Protein AF-A0A6G3WQL4-F1 (afdb_monomer)

Nearest PDB structures (foldseek):
  7qs5-assembly2_B  TM=5.431E-01  e=5.358E-02  Homo sapiens
  7yl6-assembly1_A  TM=5.886E-01  e=7.237E-01  Lactococcus lactis subsp. lactis
  7yl4-assembly2_B  TM=5.879E-01  e=9.032E-01  Lactococcus lactis subsp. lactis
  7yl5-assembly2_B  TM=5.715E-01  e=1.407E+00  Lactococcus lactis subsp. lactis
  3wud-assembly1_A-2  TM=4.828E-01  e=1.756E+00  Xenopus laevis

Foldseek 3Di:
DFDDPVPPTDDDDPAFPDDPLAKDKDKDFDADQALQPPAKAWPDFGDDPAGTQWTFIQGSVLSWTFIKGFPDSDHPTDIDRQDIGNDHPRNDDRGWMWMWIQHNVVRDIWIDTNRDTDDPDDD

Secondary structure (DSSP, 8-state):
-----SSS-----SS-SS-TTS-EEEEEEE--S-SS-SS-EEEEEEE-SSSEEEEEEEETTTTEEEEEEES-SSTT--EEEEEEE----TT-TT-EEEEEEEETTTTEEEEEETTEE-PPPP-

InterPro domains:
  IPR013320 Concanavalin A-like lectin/glucanase domain superfamily [SSF49899] (4-119)

pLDDT: mean 89.1, std 11.16, range [30.5, 97.0]

Organism: NCBI:txid2706086

Sequence (123 aa):
HLGLDGVTGHAATEAPVVDTAGSYTVSARVRLTDDAPAGPMTAISQGGEHGDAFKVRFDPETSSWDLVLAHADEPGAPETVLSRIEQPDGGFGVGHRVTVVHDASANEVSFYLDGVKFTEGGT

Solvent-accessible surface area (backbone atoms only — not comparable to full-atom values): 7566 Å² total; per-residue (Å²): 134,88,68,70,76,87,82,80,42,79,85,85,72,99,60,78,90,66,64,82,85,44,62,48,76,52,73,50,74,48,60,50,85,55,67,71,50,100,53,72,44,76,79,48,68,46,69,54,94,54,39,46,54,30,35,38,26,41,34,42,93,68,38,21,44,33,38,32,35,38,78,50,74,41,86,86,46,58,70,43,77,77,37,77,41,76,66,68,56,69,41,47,91,80,36,42,36,44,33,43,36,38,38,52,91,77,73,42,78,46,48,24,56,71,78,46,74,60,73,80,80,87,127

Mean predicted aligned error: 4.78 Å

Radius of gyration: 14.3 Å; Cα contacts (8 Å, |Δi|>4): 246; chains: 1; bounding box: 32×31×36 Å

Structure (mmCIF, N/CA/C/O backbone):
data_AF-A0A6G3WQL4-F1
#
_entry.id   AF-A0A6G3WQL4-F1
#
loop_
_atom_site.group_PDB
_atom_site.id
_atom_site.type_symbol
_atom_site.label_atom_id
_atom_site.label_alt_id
_atom_site.label_comp_id
_atom_site.label_asym_id
_atom_site.label_entity_id
_atom_site.label_seq_id
_atom_site.pdbx_PDB_ins_code
_atom_site.Cartn_x
_atom_site.Cartn_y
_atom_site.Cartn_z
_atom_site.occupancy
_atom_site.B_iso_or_equiv
_atom_site.auth_seq_id
_atom_site.auth_comp_id
_atom_site.auth_asym_id
_atom_site.auth_atom_id
_atom_site.pdbx_PDB_model_num
ATOM 1 N N . HIS A 1 1 ? -1.512 -10.003 -17.162 1.00 75.44 1 HIS A N 1
ATOM 2 C CA . HIS A 1 1 ? -0.868 -9.191 -16.111 1.00 75.44 1 HIS A CA 1
ATOM 3 C C . HIS A 1 1 ? -1.305 -7.753 -16.324 1.00 75.44 1 HIS A C 1
ATOM 5 O O . HIS A 1 1 ? -1.391 -7.354 -17.480 1.00 75.44 1 HIS A O 1
ATOM 11 N N . LEU A 1 2 ? -1.632 -7.018 -15.263 1.00 84.06 2 LEU A N 1
ATOM 12 C CA . LEU A 1 2 ? -1.955 -5.592 -15.350 1.00 84.06 2 LEU A CA 1
ATOM 13 C C . LEU A 1 2 ? -0.648 -4.796 -15.461 1.00 84.06 2 LEU A C 1
ATOM 15 O O . LEU A 1 2 ? 0.263 -5.024 -14.673 1.00 84.06 2 LEU A O 1
ATOM 19 N N . GLY A 1 3 ? -0.515 -3.931 -16.464 1.00 86.62 3 GLY A N 1
ATOM 20 C CA . GLY A 1 3 ? 0.619 -3.010 -16.569 1.00 86.62 3 GLY A CA 1
ATOM 21 C C . GLY A 1 3 ? 0.277 -1.697 -15.877 1.00 86.62 3 GLY A C 1
ATOM 22 O O . GLY A 1 3 ? -0.731 -1.090 -16.229 1.00 86.62 3 GLY A O 1
ATOM 23 N N . LEU A 1 4 ? 1.089 -1.288 -14.904 1.00 85.94 4 LEU A N 1
ATOM 24 C CA . LEU A 1 4 ? 0.962 -0.009 -14.205 1.00 85.94 4 LEU A CA 1
ATOM 25 C C . LEU A 1 4 ? 2.135 0.870 -14.647 1.00 85.94 4 LEU A C 1
ATOM 27 O O . LEU A 1 4 ? 3.285 0.555 -14.356 1.00 85.94 4 LEU A O 1
ATOM 31 N N . ASP A 1 5 ? 1.843 1.922 -15.404 1.00 83.12 5 ASP A N 1
ATOM 32 C CA . ASP A 1 5 ? 2.831 2.847 -15.981 1.00 83.12 5 ASP A CA 1
ATOM 33 C C . ASP A 1 5 ? 2.978 4.145 -15.167 1.00 83.12 5 ASP A C 1
ATOM 35 O O . ASP A 1 5 ? 3.833 4.970 -15.474 1.00 83.12 5 ASP A O 1
ATOM 39 N N . GLY A 1 6 ? 2.136 4.335 -14.146 1.00 81.19 6 GLY A N 1
ATOM 40 C CA . GLY A 1 6 ? 2.082 5.562 -13.346 1.00 81.19 6 GLY A CA 1
ATOM 41 C C . GLY A 1 6 ? 1.358 6.720 -14.033 1.00 81.19 6 GLY A C 1
ATOM 42 O O . GLY A 1 6 ? 1.389 7.836 -13.524 1.00 81.19 6 GLY A O 1
ATOM 43 N N . VAL A 1 7 ? 0.709 6.474 -15.177 1.00 84.38 7 VAL A N 1
ATOM 44 C CA . VAL A 1 7 ? 0.023 7.498 -15.979 1.00 84.38 7 VAL A CA 1
ATOM 45 C C . VAL A 1 7 ? -1.415 7.092 -16.291 1.00 84.38 7 VAL A C 1
ATOM 47 O O . VAL A 1 7 ? -2.342 7.855 -16.034 1.00 84.38 7 VAL A O 1
ATOM 50 N N . THR A 1 8 ? -1.619 5.902 -16.856 1.00 87.00 8 THR A N 1
ATOM 51 C CA . THR A 1 8 ? -2.928 5.434 -17.339 1.00 87.00 8 THR A CA 1
ATOM 52 C C . THR A 1 8 ? -3.297 4.045 -16.835 1.00 87.00 8 THR A C 1
ATOM 54 O O . THR A 1 8 ? -4.479 3.755 -16.635 1.00 87.00 8 THR A O 1
ATOM 57 N N . GLY A 1 9 ? -2.307 3.185 -16.600 1.00 86.62 9 GLY A N 1
ATOM 58 C CA . GLY A 1 9 ? -2.509 1.820 -16.147 1.00 86.62 9 GLY A CA 1
ATOM 59 C C . GLY A 1 9 ? -2.949 1.784 -14.691 1.00 86.62 9 GLY A C 1
ATOM 60 O O . GLY A 1 9 ? -2.159 2.084 -13.801 1.00 86.62 9 GLY A O 1
ATOM 61 N N . HIS A 1 10 ? -4.198 1.393 -14.449 1.00 90.12 10 HIS A N 1
ATOM 62 C CA . HIS A 1 10 ? -4.743 1.153 -13.116 1.00 90.12 10 HIS A CA 1
ATOM 63 C C . HIS A 1 10 ? -5.919 0.172 -13.183 1.00 90.12 10 HIS A C 1
ATOM 65 O O . HIS A 1 10 ? -6.485 -0.088 -14.246 1.00 90.12 10 HIS A O 1
ATOM 71 N N . ALA A 1 11 ? -6.282 -0.376 -12.029 1.00 91.06 11 ALA A N 1
ATOM 72 C CA . ALA A 1 11 ? -7.548 -1.055 -11.809 1.00 91.06 11 ALA A CA 1
ATOM 73 C C . ALA A 1 11 ? -8.147 -0.498 -10.519 1.00 91.06 11 ALA A C 1
ATOM 75 O O . ALA A 1 11 ? -7.425 -0.297 -9.544 1.00 91.06 11 ALA A O 1
ATOM 76 N N . ALA A 1 12 ? -9.447 -0.235 -10.529 1.00 91.88 12 ALA A N 1
ATOM 77 C CA . ALA A 1 12 ? -10.153 0.368 -9.411 1.00 91.88 12 ALA A CA 1
ATOM 78 C C . ALA A 1 12 ? -11.512 -0.303 -9.220 1.00 91.88 12 ALA A C 1
ATOM 80 O O . ALA A 1 12 ? -12.059 -0.917 -10.140 1.00 91.88 12 ALA A O 1
ATOM 81 N N . THR A 1 13 ? -12.050 -0.166 -8.016 1.00 91.06 13 THR A N 1
ATOM 82 C CA . THR A 1 13 ? -13.423 -0.534 -7.677 1.00 91.06 13 THR A CA 1
ATOM 83 C C . THR A 1 13 ? -14.234 0.730 -7.427 1.00 91.06 13 THR A C 1
ATOM 85 O O . THR A 1 13 ? -13.688 1.751 -7.020 1.00 91.06 13 THR A O 1
ATOM 88 N N . GLU A 1 14 ? -15.544 0.676 -7.675 1.00 88.88 14 GLU A N 1
ATOM 89 C CA . GLU A 1 14 ? -16.432 1.840 -7.502 1.00 88.88 14 GLU A CA 1
ATOM 90 C C . GLU A 1 14 ? -16.716 2.170 -6.028 1.00 88.88 14 GLU A C 1
ATOM 92 O O . GLU A 1 14 ? -17.160 3.269 -5.711 1.00 88.88 14 GLU A O 1
ATOM 97 N N . ALA A 1 15 ? -16.473 1.216 -5.128 1.00 85.62 15 ALA A N 1
ATOM 98 C CA . ALA A 1 15 ? -16.700 1.342 -3.695 1.00 85.62 15 ALA A CA 1
ATOM 99 C C . ALA A 1 15 ? -15.604 0.600 -2.907 1.00 85.62 15 ALA A C 1
ATOM 101 O O . ALA A 1 15 ? -14.909 -0.253 -3.486 1.00 85.62 15 ALA A O 1
ATOM 102 N N . PRO A 1 16 ? -15.455 0.886 -1.597 1.00 84.12 16 PRO A N 1
ATOM 103 C CA . PRO A 1 16 ? -14.575 0.126 -0.720 1.00 84.12 16 PRO A CA 1
ATOM 104 C C . PRO A 1 16 ? -14.888 -1.368 -0.761 1.00 84.12 16 PRO A C 1
ATOM 106 O O . PRO A 1 16 ? -16.047 -1.778 -0.691 1.00 84.12 16 PRO A O 1
ATOM 109 N N . VAL A 1 17 ? -13.842 -2.184 -0.877 1.00 85.75 17 VAL A N 1
ATOM 110 C CA . VAL A 1 17 ? -13.970 -3.650 -0.916 1.00 85.75 17 VAL A CA 1
ATOM 111 C C . VAL A 1 17 ? -13.684 -4.309 0.427 1.00 85.75 17 VAL A C 1
ATOM 113 O O . VAL A 1 17 ? -14.005 -5.482 0.609 1.00 85.75 17 VAL A O 1
ATOM 116 N N . VAL A 1 18 ? -13.101 -3.564 1.367 1.00 87.38 18 VAL A N 1
ATOM 117 C CA . VAL A 1 18 ? -12.879 -3.994 2.747 1.00 87.38 18 VAL A CA 1
ATOM 118 C C . VAL A 1 18 ? -13.478 -2.980 3.714 1.00 87.38 18 VAL A C 1
ATOM 120 O O . VAL A 1 18 ? -13.412 -1.774 3.482 1.00 87.38 18 VAL A O 1
ATOM 123 N N . ASP A 1 19 ? -14.042 -3.482 4.810 1.00 88.75 19 ASP A N 1
ATOM 124 C CA . ASP A 1 19 ? -14.344 -2.668 5.983 1.00 88.75 19 ASP A CA 1
ATOM 125 C C . ASP A 1 19 ? -13.048 -2.491 6.782 1.00 88.75 19 ASP A C 1
ATOM 127 O O . ASP A 1 19 ? -12.551 -3.434 7.404 1.00 88.75 19 ASP A O 1
ATOM 131 N N . THR A 1 20 ? -12.472 -1.291 6.729 1.00 86.81 20 THR A N 1
ATOM 132 C CA . THR A 1 20 ? -11.199 -0.985 7.390 1.00 86.81 20 THR A CA 1
ATOM 133 C C . THR A 1 20 ? -11.317 -0.902 8.914 1.00 86.81 20 THR A C 1
ATOM 135 O O . THR A 1 20 ? -10.284 -0.930 9.582 1.00 86.81 20 THR A O 1
ATOM 138 N N . ALA A 1 21 ? -12.536 -0.875 9.474 1.00 88.38 21 ALA A N 1
ATOM 139 C CA . ALA A 1 21 ? -12.766 -0.979 10.917 1.00 88.38 21 ALA A CA 1
ATOM 140 C C . ALA A 1 21 ? -12.651 -2.425 11.436 1.00 88.38 21 ALA A C 1
ATOM 142 O O . ALA A 1 21 ? -12.463 -2.641 12.635 1.00 88.38 21 ALA A O 1
ATOM 143 N N . GLY A 1 22 ? -12.770 -3.417 10.549 1.00 93.31 22 GLY A N 1
ATOM 144 C CA . GLY A 1 22 ? -12.645 -4.835 10.870 1.00 93.31 22 GLY A CA 1
ATOM 145 C C . GLY A 1 22 ? -11.274 -5.424 10.537 1.00 93.31 22 GLY A C 1
ATOM 146 O O . GLY A 1 22 ? -10.373 -4.755 10.025 1.00 93.31 22 GLY A O 1
ATOM 147 N N . SER A 1 23 ? -11.123 -6.721 10.816 1.00 95.56 23 SER A N 1
ATOM 148 C CA . SER A 1 23 ? -9.952 -7.481 10.375 1.00 95.56 23 SER A CA 1
ATOM 149 C C . SER A 1 23 ? -10.022 -7.745 8.872 1.00 95.56 23 SER A C 1
ATOM 151 O O . SER A 1 23 ? -11.049 -8.198 8.362 1.00 95.56 23 SER A O 1
ATOM 153 N N . TYR A 1 24 ? -8.916 -7.527 8.165 1.00 95.12 24 TYR A N 1
ATOM 154 C CA . TYR A 1 24 ? -8.830 -7.760 6.724 1.00 95.12 24 TYR A CA 1
ATOM 155 C C . TYR A 1 24 ? -7.442 -8.241 6.300 1.00 95.12 24 TYR A C 1
ATOM 157 O O . TYR A 1 24 ? -6.449 -8.123 7.019 1.00 95.12 24 TYR A O 1
ATOM 165 N N . THR A 1 25 ? -7.365 -8.807 5.097 1.00 95.94 25 THR A N 1
ATOM 166 C CA . THR A 1 25 ? -6.099 -9.153 4.447 1.00 95.94 25 THR A CA 1
ATOM 167 C C . THR A 1 25 ? -6.165 -8.785 2.977 1.00 95.94 25 THR A C 1
ATOM 169 O O . THR A 1 25 ? -7.107 -9.159 2.281 1.00 95.94 25 THR A O 1
ATOM 172 N N . VAL A 1 26 ? -5.138 -8.088 2.501 1.00 95.38 26 VAL A N 1
ATOM 173 C CA . VAL A 1 26 ? -4.972 -7.731 1.092 1.00 95.38 26 VAL A CA 1
ATOM 174 C C . VAL A 1 26 ? -3.622 -8.244 0.621 1.00 95.38 26 VAL A C 1
ATOM 176 O O . VAL A 1 26 ? -2.610 -8.050 1.289 1.00 95.38 26 VAL A O 1
ATOM 179 N N . SER A 1 27 ? -3.603 -8.924 -0.524 1.00 95.75 27 SER A N 1
ATOM 180 C CA . SER A 1 27 ? -2.387 -9.494 -1.097 1.00 95.75 27 SER A CA 1
ATOM 181 C C . SER A 1 27 ? -2.367 -9.296 -2.603 1.00 95.75 27 SER A C 1
ATOM 183 O O . SER A 1 27 ? -3.374 -9.519 -3.276 1.00 95.75 27 SER A O 1
ATOM 185 N N . ALA A 1 28 ? -1.207 -8.934 -3.138 1.00 94.50 28 ALA A N 1
ATOM 186 C CA . ALA A 1 28 ? -0.946 -9.015 -4.566 1.00 94.50 28 ALA A CA 1
ATOM 187 C C . ALA A 1 28 ? 0.489 -9.455 -4.815 1.00 94.50 28 ALA A C 1
ATOM 189 O O . ALA A 1 28 ? 1.374 -9.317 -3.970 1.00 94.50 28 ALA A O 1
ATOM 190 N N . ARG A 1 29 ? 0.719 -9.974 -6.018 1.00 95.06 29 ARG A N 1
ATOM 191 C CA . ARG A 1 29 ? 2.063 -10.130 -6.555 1.00 95.06 29 ARG A CA 1
ATOM 192 C C . ARG A 1 29 ? 2.351 -8.942 -7.455 1.00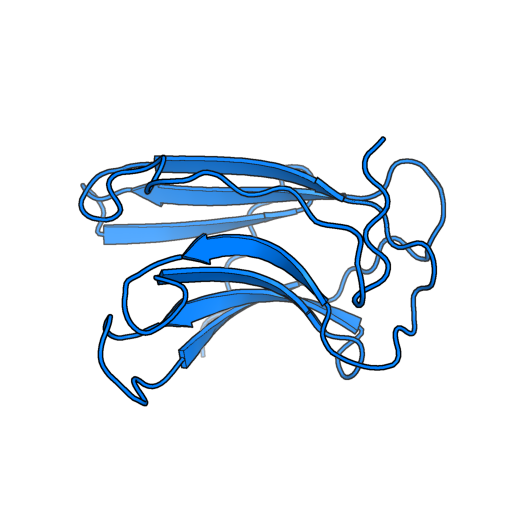 95.06 29 ARG A C 1
ATOM 194 O O . ARG A 1 29 ? 1.585 -8.687 -8.381 1.00 95.06 29 ARG A O 1
ATOM 201 N N . VAL A 1 30 ? 3.438 -8.244 -7.170 1.00 93.62 30 VAL A N 1
ATOM 202 C CA . VAL A 1 30 ? 3.833 -7.021 -7.856 1.00 93.62 30 VAL A CA 1
ATOM 203 C C . VAL A 1 30 ? 5.246 -7.212 -8.353 1.00 93.62 30 VAL A C 1
ATOM 205 O O . VAL A 1 30 ? 6.097 -7.717 -7.624 1.00 93.62 30 VAL A O 1
ATOM 208 N N . ARG A 1 31 ? 5.470 -6.837 -9.609 1.00 91.88 31 ARG A N 1
ATOM 209 C CA . ARG A 1 31 ? 6.788 -6.876 -10.216 1.00 91.88 31 ARG A CA 1
ATOM 210 C C . ARG A 1 31 ? 7.145 -5.501 -10.745 1.00 91.88 31 ARG A C 1
ATOM 212 O O . ARG A 1 31 ? 6.379 -4.964 -11.551 1.00 91.88 31 ARG A O 1
ATOM 219 N N . LEU A 1 32 ? 8.279 -4.958 -10.325 1.00 89.19 32 LEU A N 1
ATOM 220 C CA . LEU A 1 32 ? 8.790 -3.724 -10.904 1.00 89.19 32 LEU A CA 1
ATOM 221 C C . LEU A 1 32 ? 9.246 -4.001 -12.340 1.00 89.19 32 LEU A C 1
ATOM 223 O O . LEU A 1 32 ? 9.720 -5.086 -12.672 1.00 89.19 32 LEU A O 1
ATOM 227 N N . THR A 1 33 ? 9.025 -3.042 -13.233 1.00 84.50 33 THR A N 1
ATOM 228 C CA . THR A 1 33 ? 9.567 -3.129 -14.604 1.00 84.50 33 THR A CA 1
ATOM 229 C C . THR A 1 33 ? 10.948 -2.476 -14.686 1.00 84.50 33 THR A C 1
ATOM 231 O O . THR A 1 33 ? 11.752 -2.855 -15.530 1.00 84.50 33 THR A O 1
ATOM 234 N N . ASP A 1 34 ? 11.204 -1.537 -13.778 1.00 76.00 34 ASP A N 1
ATOM 235 C CA . ASP A 1 34 ? 12.444 -0.800 -13.561 1.00 76.00 34 ASP A CA 1
ATOM 236 C C . ASP A 1 34 ? 12.577 -0.608 -12.039 1.00 76.00 34 ASP A C 1
ATOM 238 O O . ASP A 1 34 ? 11.568 -0.353 -11.373 1.00 76.00 34 ASP A O 1
ATOM 242 N N . ASP A 1 35 ? 13.773 -0.790 -11.482 1.00 69.62 35 ASP A N 1
ATOM 243 C CA . ASP A 1 35 ? 14.060 -0.627 -10.053 1.00 69.62 35 ASP A CA 1
ATOM 244 C C . ASP A 1 35 ? 14.330 0.836 -9.655 1.00 69.62 35 ASP A C 1
ATOM 246 O O . ASP A 1 35 ? 14.427 1.139 -8.464 1.00 69.62 35 ASP A O 1
ATOM 250 N N . ALA A 1 36 ? 14.355 1.754 -10.627 1.00 71.62 36 ALA A N 1
ATOM 251 C CA . ALA A 1 36 ? 14.484 3.193 -10.425 1.00 71.62 36 ALA A CA 1
ATOM 252 C C . ALA A 1 36 ? 13.327 3.992 -11.071 1.00 71.62 36 ALA A C 1
ATOM 254 O O . ALA A 1 36 ? 13.562 4.822 -11.959 1.00 71.62 36 ALA A O 1
ATOM 255 N N . PRO A 1 37 ? 12.058 3.791 -10.652 1.00 79.94 37 PRO A N 1
ATOM 256 C CA . PRO A 1 37 ? 10.968 4.638 -11.122 1.00 79.94 37 PRO A CA 1
ATOM 257 C C . PRO A 1 37 ? 11.222 6.110 -10.763 1.00 79.94 37 PRO A C 1
ATOM 259 O O . PRO A 1 37 ? 11.845 6.427 -9.753 1.00 79.94 37 PRO A O 1
ATOM 262 N N . ALA A 1 38 ? 10.698 7.027 -11.581 1.00 83.94 38 ALA A N 1
ATOM 263 C CA . ALA A 1 38 ? 10.925 8.470 -11.426 1.00 83.94 38 ALA A CA 1
ATOM 264 C C . ALA A 1 38 ? 10.335 9.074 -10.132 1.00 83.94 38 ALA A C 1
ATOM 266 O O . ALA A 1 38 ? 10.624 10.224 -9.805 1.00 83.94 38 ALA A O 1
ATOM 267 N N . GLY A 1 39 ? 9.496 8.323 -9.418 1.00 88.19 39 GLY A N 1
ATOM 268 C CA . GLY A 1 39 ? 8.911 8.696 -8.136 1.00 88.19 39 GLY A CA 1
ATOM 269 C C . GLY A 1 39 ? 8.184 7.513 -7.488 1.00 88.19 39 GLY A C 1
ATOM 270 O O . GLY A 1 39 ? 8.152 6.426 -8.076 1.00 88.19 39 GLY A O 1
ATOM 271 N N . PRO A 1 40 ? 7.608 7.697 -6.286 1.00 91.06 40 PRO A N 1
ATOM 272 C CA . PRO A 1 40 ? 6.897 6.635 -5.585 1.00 91.06 40 PRO A CA 1
ATOM 273 C C . PRO A 1 40 ? 5.716 6.086 -6.390 1.00 91.06 40 PRO A C 1
ATOM 275 O O . PRO A 1 40 ? 4.918 6.844 -6.940 1.00 91.06 40 PRO A O 1
ATOM 278 N N . MET A 1 41 ? 5.586 4.761 -6.419 1.00 91.94 41 MET A N 1
ATOM 279 C CA . MET A 1 41 ? 4.577 4.050 -7.207 1.00 91.94 41 MET A CA 1
ATOM 280 C C . MET A 1 41 ? 3.708 3.183 -6.303 1.00 91.94 41 MET A C 1
ATOM 282 O O . MET A 1 41 ? 4.196 2.256 -5.657 1.00 91.94 41 MET A O 1
ATOM 286 N N . THR A 1 42 ? 2.407 3.459 -6.266 1.00 94.25 42 THR A N 1
ATOM 287 C CA . THR A 1 42 ? 1.453 2.692 -5.456 1.00 94.25 42 THR A CA 1
ATOM 288 C C . THR A 1 42 ? 1.033 1.423 -6.188 1.00 94.25 42 THR A C 1
ATOM 290 O O . THR A 1 42 ? 0.509 1.482 -7.299 1.00 94.25 42 THR A O 1
ATOM 293 N N . ALA A 1 43 ? 1.238 0.269 -5.557 1.00 94.25 43 ALA A N 1
ATOM 294 C CA . ALA A 1 43 ? 0.830 -1.019 -6.106 1.00 94.25 43 ALA A CA 1
ATOM 295 C C . ALA A 1 43 ? -0.609 -1.388 -5.729 1.00 94.25 43 ALA A C 1
ATOM 297 O O . ALA A 1 43 ? -1.328 -1.980 -6.532 1.00 94.25 43 ALA A O 1
ATOM 298 N N . ILE A 1 44 ? -1.017 -1.064 -4.499 1.00 95.25 44 ILE A N 1
ATOM 299 C CA . ILE A 1 44 ? -2.371 -1.290 -3.987 1.00 95.25 44 ILE A CA 1
ATOM 300 C C . ILE A 1 44 ? -2.693 -0.180 -2.990 1.00 95.25 44 ILE A C 1
ATOM 302 O O . ILE A 1 44 ? -1.854 0.142 -2.149 1.00 95.25 44 ILE A O 1
ATOM 306 N N . SER A 1 45 ? -3.913 0.343 -3.027 1.00 95.50 45 SER A N 1
ATOM 307 C CA . SER A 1 45 ? -4.460 1.164 -1.951 1.00 95.50 45 SER A CA 1
ATOM 308 C C . SER A 1 45 ? -5.914 0.809 -1.670 1.00 95.50 45 SER A C 1
ATOM 310 O O . SER A 1 45 ? -6.601 0.219 -2.507 1.00 95.50 45 SER A O 1
ATOM 312 N N . GLN A 1 46 ? -6.368 1.160 -0.471 1.00 94.75 46 GLN A N 1
ATOM 313 C CA . GLN A 1 46 ? -7.787 1.257 -0.160 1.00 94.75 46 GLN A CA 1
ATOM 314 C C . GLN A 1 46 ? -8.132 2.738 -0.041 1.00 94.75 46 GLN A C 1
ATOM 316 O O . GLN A 1 46 ? -7.778 3.376 0.949 1.00 94.75 46 GLN A O 1
ATOM 321 N N . GLY A 1 47 ? -8.819 3.267 -1.053 1.00 92.12 47 GLY A N 1
ATOM 322 C CA . GLY A 1 47 ? -9.289 4.649 -1.064 1.00 92.12 47 GLY A CA 1
ATOM 323 C C . GLY A 1 47 ? -10.357 4.915 0.001 1.00 92.12 47 GLY A C 1
ATOM 324 O O . GLY A 1 47 ? -11.151 4.024 0.325 1.00 92.12 47 GLY A O 1
ATOM 325 N N . GLY A 1 48 ? -10.353 6.140 0.516 1.00 89.88 48 GLY A N 1
ATOM 326 C CA . GLY A 1 48 ? -11.413 6.792 1.284 1.00 89.88 48 GLY A CA 1
ATOM 327 C C . GLY A 1 48 ? -11.964 8.011 0.533 1.00 89.88 48 GLY A C 1
ATOM 328 O O . GLY A 1 48 ? -11.737 8.166 -0.669 1.00 89.88 48 GLY A O 1
ATOM 329 N N . GLU A 1 49 ? -12.707 8.864 1.230 1.00 91.50 49 GLU A N 1
ATOM 330 C CA . GLU A 1 49 ? -13.309 10.084 0.680 1.00 91.50 49 GLU A CA 1
ATOM 331 C C . GLU A 1 49 ? -12.268 11.186 0.417 1.00 91.50 49 GLU A C 1
ATOM 333 O O . GLU A 1 49 ? -12.315 11.853 -0.619 1.00 91.50 49 GLU A O 1
ATOM 338 N N . HIS A 1 50 ? -11.304 11.356 1.322 1.00 92.56 50 HIS A N 1
ATOM 339 C CA . HIS A 1 50 ? -10.292 12.415 1.295 1.00 92.56 50 HIS A CA 1
ATOM 340 C C . HIS A 1 50 ? -8.869 11.900 1.054 1.00 92.56 50 HIS A C 1
ATOM 342 O O . HIS A 1 50 ? -8.008 12.666 0.614 1.00 92.56 50 HIS A O 1
ATOM 348 N N . GLY A 1 51 ? -8.606 10.619 1.316 1.00 91.94 51 GLY A N 1
ATOM 349 C CA . GLY A 1 51 ? -7.301 9.999 1.093 1.00 91.94 51 GLY A CA 1
ATOM 350 C C . GLY A 1 51 ? -7.357 8.476 1.117 1.00 91.94 51 GLY A C 1
ATOM 351 O O . GLY A 1 51 ? -8.399 7.884 1.373 1.00 91.94 51 GLY A O 1
ATOM 352 N N . ASP A 1 52 ? -6.234 7.815 0.840 1.00 94.06 52 ASP A N 1
ATOM 353 C CA . ASP A 1 52 ? -6.156 6.361 1.002 1.00 94.06 52 ASP A CA 1
ATOM 354 C C . ASP A 1 52 ? -6.053 6.008 2.489 1.00 94.06 52 ASP A C 1
ATOM 356 O O . ASP A 1 52 ? -5.133 6.463 3.168 1.00 94.06 52 ASP A O 1
ATOM 360 N N . ALA A 1 53 ? -6.925 5.127 2.981 1.00 92.62 53 ALA A N 1
ATOM 361 C CA . ALA A 1 53 ? -6.826 4.592 4.338 1.00 92.62 53 ALA A CA 1
ATOM 362 C C . ALA A 1 53 ? -5.484 3.869 4.552 1.00 92.62 53 ALA A C 1
ATOM 364 O O . ALA A 1 53 ? -4.819 4.037 5.575 1.00 92.62 53 ALA A O 1
ATOM 365 N N . PHE A 1 54 ? -5.060 3.095 3.550 1.00 94.69 54 PHE A N 1
ATOM 366 C CA . PHE A 1 54 ? -3.704 2.569 3.455 1.00 94.69 54 PHE A CA 1
ATOM 367 C C . PHE A 1 54 ? -3.256 2.486 1.999 1.00 94.69 54 PHE A C 1
ATOM 369 O O . PHE A 1 54 ? -4.072 2.331 1.084 1.00 94.69 54 PHE A O 1
ATOM 376 N N . LYS A 1 55 ? -1.940 2.484 1.792 1.00 96.50 55 LYS A N 1
ATOM 377 C CA . LYS A 1 55 ? -1.326 2.150 0.507 1.00 96.50 55 LYS A CA 1
ATOM 378 C C . LYS A 1 55 ? -0.035 1.362 0.691 1.00 96.50 55 LYS A C 1
ATOM 380 O O . LYS A 1 55 ? 0.748 1.629 1.599 1.00 96.50 55 LYS A O 1
ATOM 385 N N . VAL A 1 56 ? 0.178 0.394 -0.194 1.00 97.00 56 VAL A N 1
ATOM 386 C CA . VAL A 1 56 ? 1.462 -0.284 -0.380 1.00 97.00 56 VAL A CA 1
ATOM 387 C C . VAL A 1 56 ? 2.116 0.330 -1.605 1.00 97.00 56 VAL A C 1
ATOM 389 O O . VAL A 1 56 ? 1.576 0.229 -2.713 1.00 97.00 56 VAL A O 1
ATOM 392 N N . ARG A 1 57 ? 3.269 0.966 -1.415 1.00 95.19 57 ARG A N 1
ATOM 393 C CA . ARG A 1 57 ? 4.003 1.642 -2.488 1.00 95.19 57 ARG A CA 1
ATOM 394 C C . ARG A 1 57 ? 5.450 1.183 -2.548 1.00 95.19 57 ARG A C 1
ATOM 396 O O . ARG A 1 57 ? 6.013 0.782 -1.536 1.00 95.19 57 ARG A O 1
ATOM 403 N N . PHE A 1 58 ? 6.041 1.290 -3.728 1.00 94.31 58 PHE A N 1
ATOM 404 C CA . PHE A 1 58 ? 7.485 1.265 -3.881 1.00 94.31 58 PHE A CA 1
ATOM 405 C C . PHE A 1 58 ? 8.015 2.699 -3.835 1.00 94.31 58 PHE A C 1
ATOM 407 O O . PHE A 1 58 ? 7.523 3.558 -4.572 1.00 94.31 58 PHE A O 1
ATOM 414 N N . ASP A 1 59 ? 8.985 2.956 -2.966 1.00 93.75 59 ASP A N 1
ATOM 415 C CA . ASP A 1 59 ? 9.701 4.223 -2.857 1.00 93.75 59 ASP A CA 1
ATOM 416 C C . ASP A 1 59 ? 11.095 4.080 -3.499 1.00 93.75 59 ASP A C 1
ATOM 418 O O . ASP A 1 59 ? 11.942 3.361 -2.958 1.00 93.75 59 ASP A O 1
ATOM 422 N N . PRO A 1 60 ? 11.361 4.741 -4.643 1.00 91.69 60 PRO A N 1
ATOM 423 C CA . PRO A 1 60 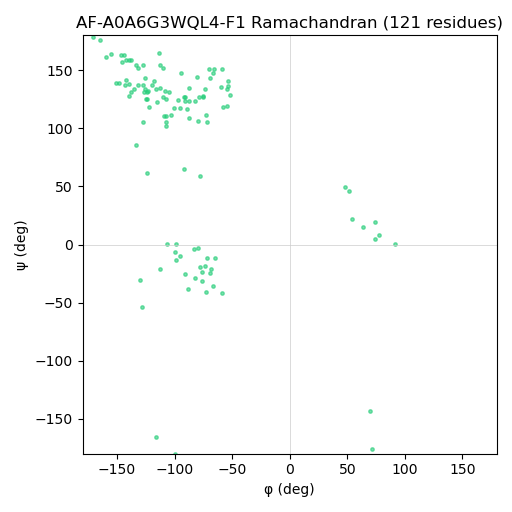? 12.659 4.662 -5.305 1.00 91.69 60 PRO A CA 1
ATOM 424 C C . PRO A 1 60 ? 13.789 5.353 -4.538 1.00 91.69 60 PRO A C 1
ATOM 426 O O . PRO A 1 60 ? 14.941 4.976 -4.732 1.00 91.69 60 PRO A O 1
ATOM 429 N N . GLU A 1 61 ? 13.506 6.335 -3.671 1.00 91.56 61 GLU A N 1
ATOM 430 C CA . GLU A 1 61 ? 14.561 7.046 -2.928 1.00 91.56 61 GLU A CA 1
ATOM 431 C C . GLU A 1 61 ? 15.258 6.124 -1.927 1.00 91.56 61 GLU A C 1
ATOM 433 O O . GLU A 1 61 ? 16.468 6.208 -1.717 1.00 91.56 61 GLU A O 1
ATOM 438 N N . THR A 1 62 ? 14.482 5.221 -1.329 1.00 92.25 62 THR A N 1
ATOM 439 C CA . THR A 1 62 ? 14.954 4.235 -0.351 1.00 92.25 62 THR A CA 1
ATOM 440 C C . THR A 1 62 ? 15.025 2.818 -0.915 1.00 92.25 62 THR A C 1
ATOM 442 O O . THR A 1 62 ? 15.423 1.900 -0.207 1.00 92.25 62 THR A O 1
ATOM 445 N N . SER A 1 63 ? 14.666 2.636 -2.191 1.00 92.50 63 SER A N 1
ATOM 446 C CA . SER A 1 63 ? 14.556 1.337 -2.865 1.00 92.50 63 SER A CA 1
ATOM 447 C C . SER A 1 63 ? 13.766 0.317 -2.033 1.00 92.50 63 SER A C 1
ATOM 449 O O . SER A 1 63 ? 14.214 -0.801 -1.768 1.00 92.50 63 SER A O 1
ATOM 451 N N . SER A 1 64 ? 12.591 0.731 -1.553 1.00 93.25 64 SER A N 1
ATOM 452 C CA . SER A 1 64 ? 11.855 -0.008 -0.529 1.00 93.25 64 SER A CA 1
ATOM 453 C C . SER A 1 64 ? 10.370 -0.175 -0.832 1.00 93.25 64 SER A C 1
ATOM 455 O O . SER A 1 64 ? 9.755 0.618 -1.544 1.00 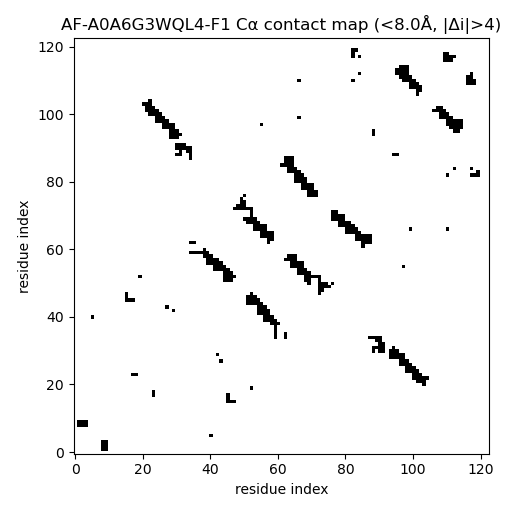93.25 64 SER A O 1
ATOM 457 N N . TRP A 1 65 ? 9.784 -1.232 -0.273 1.00 95.00 65 TRP A N 1
ATOM 458 C CA . TRP A 1 65 ? 8.340 -1.387 -0.151 1.00 95.00 65 TRP A CA 1
ATOM 459 C C . TRP A 1 65 ? 7.874 -0.761 1.161 1.00 95.00 65 TRP A C 1
ATOM 461 O O . TRP A 1 65 ? 8.225 -1.245 2.238 1.00 95.00 65 TRP A O 1
ATOM 471 N N . ASP A 1 66 ? 7.047 0.272 1.052 1.00 95.94 66 ASP A N 1
ATOM 472 C CA . ASP A 1 66 ? 6.453 0.990 2.173 1.00 95.94 66 ASP A CA 1
ATOM 473 C C . ASP A 1 66 ? 4.977 0.601 2.324 1.00 95.94 66 ASP A C 1
ATOM 475 O O . ASP A 1 66 ? 4.199 0.665 1.364 1.00 95.94 66 ASP A O 1
ATOM 479 N N . LEU A 1 67 ? 4.569 0.274 3.552 1.00 96.94 67 LEU A N 1
ATOM 480 C CA . LEU A 1 67 ? 3.170 0.320 3.970 1.00 96.94 67 LEU A CA 1
ATOM 481 C C . LEU A 1 67 ? 2.907 1.667 4.645 1.00 96.94 67 LEU A C 1
ATOM 483 O O . LEU A 1 67 ? 3.478 1.963 5.694 1.00 96.94 67 LEU A O 1
ATOM 487 N N . VAL A 1 68 ? 2.020 2.463 4.057 1.00 96.81 68 VAL A N 1
ATOM 488 C CA . VAL A 1 68 ? 1.665 3.801 4.539 1.00 96.81 68 VAL A CA 1
ATOM 489 C C . VAL A 1 68 ? 0.202 3.829 4.960 1.00 96.81 68 VAL A C 1
ATOM 491 O O . VAL A 1 68 ? -0.653 3.330 4.227 1.00 96.81 68 VAL A O 1
ATOM 494 N N . LEU A 1 69 ? -0.082 4.410 6.125 1.00 94.44 69 LEU A N 1
ATOM 495 C CA . LEU A 1 69 ? -1.440 4.610 6.637 1.00 94.44 69 LEU A CA 1
ATOM 496 C C . LEU A 1 69 ? -1.737 6.101 6.797 1.00 94.44 69 LEU A C 1
ATOM 498 O O . LEU A 1 69 ? -0.883 6.859 7.267 1.00 94.44 69 LEU A O 1
ATOM 502 N N . ALA A 1 70 ? -2.962 6.498 6.456 1.00 94.50 70 ALA A N 1
ATOM 503 C CA . ALA A 1 70 ? -3.505 7.795 6.837 1.00 94.50 70 ALA A CA 1
ATOM 504 C C . ALA A 1 70 ? -4.026 7.744 8.280 1.00 94.50 70 ALA A C 1
ATOM 506 O O . ALA A 1 70 ? -4.574 6.735 8.725 1.00 94.50 70 ALA A O 1
ATOM 507 N N . HIS A 1 71 ? -3.863 8.839 9.023 1.00 92.00 71 HIS A N 1
ATOM 508 C CA . HIS A 1 71 ? -4.335 8.930 10.413 1.00 92.00 71 HIS A CA 1
ATOM 509 C C . HIS A 1 71 ? -5.851 9.142 10.509 1.00 92.00 71 HIS A C 1
ATOM 511 O O . HIS A 1 71 ? -6.451 8.837 11.537 1.00 92.00 71 HIS A O 1
ATOM 517 N N . ALA A 1 72 ? -6.456 9.689 9.456 1.00 92.25 72 ALA A N 1
ATOM 518 C CA . ALA A 1 72 ? -7.885 9.931 9.330 1.00 92.25 72 ALA A CA 1
ATOM 519 C C . ALA A 1 72 ? -8.259 10.081 7.849 1.00 92.25 72 ALA A C 1
ATOM 521 O O . ALA A 1 72 ? -7.403 10.392 7.021 1.00 92.25 72 ALA A O 1
ATOM 522 N N . ASP A 1 73 ? -9.542 9.919 7.537 1.00 92.38 73 ASP A N 1
ATOM 523 C CA . ASP A 1 73 ? -10.094 10.232 6.219 1.00 92.38 73 ASP A CA 1
ATOM 524 C C . ASP A 1 73 ? -10.618 11.676 6.189 1.00 92.38 73 ASP A C 1
ATOM 526 O O . ASP A 1 73 ? -11.815 11.936 6.112 1.00 92.38 73 ASP A O 1
ATOM 530 N N . GLU A 1 74 ? -9.696 12.626 6.330 1.00 95.88 74 GLU A N 1
ATOM 531 C CA . GLU A 1 74 ? -9.976 14.062 6.402 1.00 95.88 74 GLU A CA 1
ATOM 532 C C . GLU A 1 74 ? -9.043 14.832 5.454 1.00 95.88 74 GLU A C 1
ATOM 534 O O . GLU A 1 74 ? -7.906 14.399 5.220 1.00 95.88 74 GLU A O 1
ATOM 539 N N . PRO A 1 75 ? -9.456 16.001 4.929 1.00 95.81 75 PRO A N 1
ATOM 540 C CA . PRO A 1 75 ? -8.598 16.819 4.082 1.00 95.81 75 PRO A CA 1
ATOM 541 C C . PRO A 1 75 ? -7.258 17.144 4.758 1.00 95.81 75 PRO A C 1
ATOM 543 O O . PRO A 1 75 ? -7.207 17.812 5.791 1.00 95.81 75 PRO A O 1
ATOM 546 N N . GLY A 1 76 ? -6.155 16.705 4.148 1.00 93.50 76 GLY A N 1
ATOM 547 C CA . GLY A 1 76 ? -4.805 16.966 4.656 1.00 93.50 76 GLY A CA 1
ATOM 548 C C . GLY A 1 76 ? -4.418 16.155 5.895 1.00 93.50 76 GLY A C 1
ATOM 549 O O . GLY A 1 76 ? -3.481 16.547 6.594 1.00 93.50 76 GLY A O 1
ATOM 550 N N . ALA A 1 77 ? -5.116 15.050 6.179 1.00 96.06 77 ALA A N 1
ATOM 551 C CA . ALA A 1 77 ? -4.725 14.131 7.239 1.00 96.06 77 ALA A CA 1
ATOM 552 C C . ALA A 1 77 ? -3.263 13.668 7.061 1.00 96.06 77 ALA A C 1
ATOM 554 O O . ALA A 1 77 ? -2.844 13.361 5.941 1.00 96.06 77 ALA A O 1
ATOM 555 N N . PRO A 1 78 ? -2.465 13.623 8.144 1.00 96.50 78 PRO A N 1
ATOM 556 C CA . PRO A 1 78 ? -1.095 13.147 8.058 1.00 96.50 78 PRO A CA 1
ATOM 557 C C . PRO A 1 78 ? -1.056 11.657 7.702 1.00 96.50 78 PRO A C 1
ATOM 559 O O . PRO A 1 78 ? -1.950 10.886 8.060 1.00 96.50 78 PRO A O 1
ATOM 562 N N . GLU A 1 79 ? 0.022 11.255 7.035 1.00 96.00 79 GLU A N 1
ATOM 563 C CA . GLU A 1 79 ? 0.333 9.863 6.716 1.00 96.00 79 GLU A CA 1
ATOM 564 C C . GLU A 1 79 ? 1.578 9.404 7.488 1.00 96.00 79 GLU A C 1
ATOM 566 O O . GLU A 1 79 ? 2.442 10.201 7.864 1.00 96.00 79 GLU A O 1
ATOM 571 N N . THR A 1 80 ? 1.699 8.103 7.734 1.00 95.56 80 THR A N 1
ATOM 572 C CA . THR A 1 80 ? 2.897 7.502 8.337 1.00 95.56 80 THR A CA 1
ATOM 573 C C . THR A 1 80 ? 3.286 6.239 7.596 1.00 95.56 80 THR A C 1
ATOM 575 O O . THR A 1 80 ? 2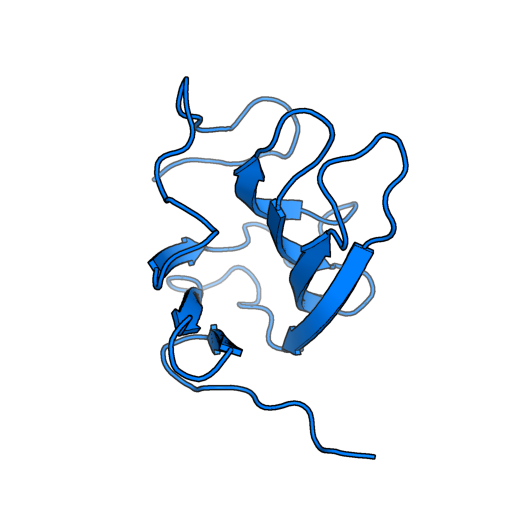.437 5.395 7.316 1.00 95.56 80 THR A O 1
ATOM 578 N N . VAL A 1 81 ? 4.581 6.109 7.296 1.00 96.31 81 VAL A N 1
ATOM 579 C CA . VAL A 1 81 ? 5.178 4.839 6.876 1.00 96.31 81 VAL A CA 1
ATOM 580 C C . VAL A 1 81 ? 5.229 3.953 8.116 1.00 96.31 81 VAL A C 1
ATOM 582 O O . VAL A 1 81 ? 6.005 4.213 9.026 1.00 96.31 81 VAL A O 1
ATOM 585 N N . LEU A 1 82 ? 4.341 2.967 8.183 1.00 93.94 82 LEU A N 1
ATOM 586 C CA . LEU A 1 82 ? 4.234 2.045 9.315 1.00 93.94 82 LEU A CA 1
ATOM 587 C C . LEU A 1 82 ? 5.261 0.910 9.227 1.00 93.94 82 LEU A C 1
ATOM 589 O O . LEU A 1 82 ? 5.645 0.326 10.233 1.00 93.94 82 LEU A O 1
ATOM 593 N N . SER A 1 83 ? 5.647 0.537 8.010 1.00 94.69 83 SER A N 1
ATOM 594 C CA . SER A 1 83 ? 6.648 -0.493 7.767 1.00 94.69 83 SER A CA 1
ATOM 595 C C . SER A 1 83 ? 7.366 -0.199 6.464 1.00 94.69 83 SER A C 1
ATOM 597 O O . SER A 1 83 ? 6.726 0.162 5.473 1.00 94.69 83 SER A O 1
ATOM 599 N N . ARG A 1 84 ? 8.683 -0.394 6.479 1.00 94.81 84 ARG A N 1
ATOM 600 C CA . ARG A 1 84 ? 9.573 -0.249 5.332 1.00 94.81 84 ARG A CA 1
ATOM 601 C C . ARG A 1 84 ? 10.393 -1.516 5.145 1.00 94.81 84 ARG A C 1
ATOM 603 O O . ARG A 1 84 ? 10.995 -2.017 6.093 1.00 94.81 84 ARG A O 1
ATOM 610 N N . ILE A 1 85 ? 10.440 -2.019 3.915 1.00 94.00 85 ILE A N 1
ATOM 611 C CA . ILE A 1 85 ? 11.216 -3.207 3.550 1.00 94.00 85 ILE A CA 1
ATOM 612 C C . ILE A 1 85 ? 12.110 -2.874 2.352 1.00 94.00 85 ILE A C 1
ATOM 614 O O . ILE A 1 85 ? 11.639 -2.794 1.220 1.00 94.00 85 ILE A O 1
ATOM 618 N N . GLU A 1 86 ? 13.411 -2.710 2.596 1.00 93.31 86 GLU A N 1
ATOM 619 C CA . GLU A 1 86 ? 14.447 -2.392 1.594 1.00 93.31 86 GLU A CA 1
ATOM 620 C C . GLU A 1 86 ? 14.857 -3.634 0.782 1.00 93.31 86 GLU A C 1
ATOM 622 O O . GLU A 1 86 ? 15.997 -4.102 0.815 1.00 93.31 86 GLU A O 1
ATOM 627 N N . GLN A 1 87 ? 13.884 -4.235 0.100 1.00 89.69 87 GLN A N 1
ATOM 628 C CA . GLN A 1 87 ? 14.082 -5.389 -0.775 1.00 89.69 87 GLN A CA 1
ATOM 629 C C . GLN A 1 87 ? 13.356 -5.153 -2.106 1.00 89.69 87 GLN A C 1
ATOM 631 O O . GLN A 1 87 ? 12.198 -5.555 -2.249 1.00 89.69 87 GLN A O 1
ATOM 636 N N 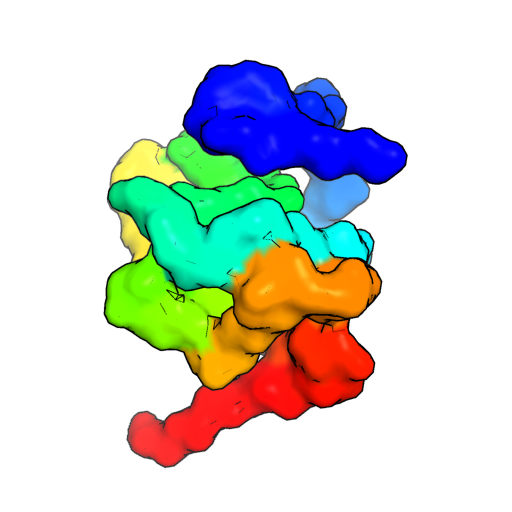. PRO A 1 88 ? 13.995 -4.471 -3.074 1.00 88.69 88 PRO A N 1
ATOM 637 C CA . PRO A 1 88 ? 13.470 -4.387 -4.430 1.00 88.69 88 PRO A CA 1
ATOM 638 C C . PRO A 1 88 ? 13.582 -5.758 -5.118 1.00 88.69 88 PRO A C 1
ATOM 640 O O . PRO A 1 88 ? 14.515 -6.522 -4.862 1.00 88.69 88 PRO A O 1
ATOM 643 N N . ASP A 1 89 ? 12.680 -6.054 -6.059 1.00 85.44 89 ASP A N 1
ATOM 644 C CA . ASP A 1 89 ? 12.758 -7.287 -6.866 1.00 85.44 89 ASP A CA 1
ATOM 645 C C . ASP A 1 89 ? 13.777 -7.189 -8.020 1.00 85.44 89 ASP A C 1
ATOM 647 O O . ASP A 1 89 ? 13.980 -8.152 -8.767 1.00 85.44 89 ASP A O 1
ATOM 651 N N . GLY A 1 90 ? 14.405 -6.019 -8.185 1.00 78.75 90 GLY A N 1
ATOM 652 C CA . GLY A 1 90 ? 15.392 -5.725 -9.221 1.00 78.75 90 GLY A CA 1
ATOM 653 C C . GLY A 1 90 ? 14.844 -5.798 -10.648 1.00 78.75 90 GLY A C 1
ATOM 654 O O . GLY A 1 90 ? 15.624 -5.919 -11.586 1.00 78.75 90 GLY A O 1
ATOM 655 N N . GLY A 1 91 ? 13.521 -5.815 -10.840 1.00 76.00 91 GLY A N 1
ATOM 656 C CA . GLY A 1 91 ? 12.900 -5.905 -12.165 1.00 76.00 91 GLY A CA 1
ATOM 657 C C . GLY A 1 91 ? 12.957 -7.285 -12.841 1.00 76.00 91 GLY A C 1
ATOM 658 O O . GLY A 1 91 ? 12.496 -7.454 -13.977 1.00 76.00 91 GLY A O 1
ATOM 659 N N . PHE A 1 92 ? 13.475 -8.312 -12.158 1.00 75.56 92 PHE A N 1
ATOM 660 C CA . PHE A 1 92 ? 13.621 -9.665 -12.703 1.00 75.56 92 PHE A CA 1
ATOM 661 C C . PHE A 1 92 ? 12.726 -10.690 -11.987 1.00 75.56 92 PHE A C 1
ATOM 663 O O . PHE A 1 92 ? 12.168 -10.465 -10.917 1.00 75.56 92 PHE A O 1
ATOM 670 N N . GLY A 1 93 ? 12.554 -11.862 -12.604 1.00 86.19 93 GLY A N 1
ATOM 671 C CA . GLY A 1 93 ? 11.775 -12.953 -12.017 1.00 86.19 93 GLY A CA 1
ATOM 672 C C . GLY A 1 93 ? 10.269 -12.673 -11.962 1.00 86.19 93 GLY A C 1
ATOM 673 O O . GLY A 1 93 ? 9.688 -12.128 -12.900 1.00 86.19 93 GLY A O 1
ATOM 674 N N . VAL A 1 94 ? 9.623 -13.126 -10.885 1.00 89.69 94 VAL A N 1
ATOM 675 C CA . VAL A 1 94 ? 8.157 -13.080 -10.716 1.00 89.69 94 VAL A CA 1
ATOM 676 C C . VAL A 1 94 ? 7.672 -11.907 -9.857 1.00 89.69 94 VAL A C 1
ATOM 678 O O 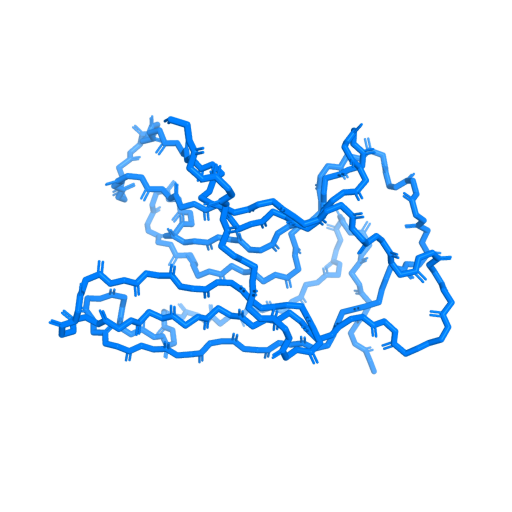. VAL A 1 94 ? 6.462 -11.783 -9.667 1.00 89.69 94 VAL A O 1
ATOM 681 N N . GLY A 1 95 ? 8.587 -11.063 -9.370 1.00 92.69 95 GLY A N 1
ATOM 682 C CA . GLY A 1 95 ? 8.303 -10.001 -8.404 1.00 92.69 95 GLY A CA 1
ATOM 683 C C . GLY A 1 95 ? 7.999 -10.517 -6.995 1.00 92.69 95 GLY A C 1
ATOM 684 O O . GLY A 1 95 ? 8.041 -11.725 -6.739 1.00 92.69 95 GLY A O 1
ATOM 685 N N . HIS A 1 96 ? 7.652 -9.599 -6.097 1.00 93.88 96 HIS A N 1
ATOM 686 C CA . HIS A 1 96 ? 7.324 -9.900 -4.706 1.00 93.88 96 HIS A CA 1
ATOM 687 C C . HIS A 1 96 ? 5.823 -10.079 -4.488 1.00 93.88 96 HIS A C 1
ATOM 689 O O . HIS A 1 96 ? 4.987 -9.419 -5.107 1.00 93.88 96 HIS A O 1
ATOM 695 N N . ARG A 1 97 ? 5.449 -10.954 -3.553 1.00 95.88 97 ARG A N 1
ATOM 696 C CA . ARG A 1 97 ? 4.110 -10.955 -2.960 1.00 95.88 97 ARG A CA 1
ATOM 697 C C . ARG A 1 97 ? 4.088 -10.004 -1.768 1.00 95.88 97 ARG A C 1
ATOM 699 O O . ARG A 1 97 ? 4.615 -10.339 -0.712 1.00 95.88 97 ARG A O 1
ATOM 706 N N . VAL A 1 98 ? 3.415 -8.873 -1.922 1.00 96.31 98 VAL A N 1
ATOM 707 C CA . VAL A 1 98 ? 3.124 -7.938 -0.830 1.00 96.31 98 VAL A CA 1
ATOM 708 C C . VAL A 1 98 ? 1.821 -8.350 -0.155 1.00 96.31 98 VAL A C 1
ATOM 710 O O . VAL A 1 98 ? 0.858 -8.718 -0.830 1.00 96.31 98 VAL A O 1
ATOM 713 N N . THR A 1 99 ? 1.782 -8.371 1.176 1.00 96.94 99 THR A N 1
ATOM 714 C CA . THR A 1 99 ? 0.562 -8.699 1.931 1.00 96.94 99 THR A CA 1
ATOM 715 C C . THR A 1 99 ? 0.423 -7.798 3.147 1.00 96.94 99 THR A C 1
ATOM 717 O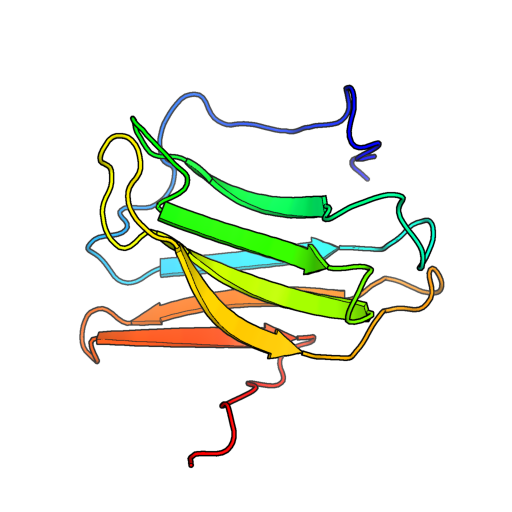 O . THR A 1 99 ? 1.346 -7.701 3.950 1.00 96.94 99 THR A O 1
ATOM 720 N N . VAL A 1 100 ? -0.743 -7.174 3.285 1.00 95.88 100 VAL A N 1
ATOM 721 C CA . VAL A 1 100 ? -1.140 -6.378 4.450 1.00 95.88 100 VAL A CA 1
ATOM 722 C C . VAL A 1 100 ? -2.196 -7.158 5.211 1.00 95.88 100 VAL A C 1
ATOM 724 O O . VAL A 1 100 ? -3.154 -7.649 4.611 1.00 95.88 100 VAL A O 1
ATOM 727 N N . VAL A 1 101 ? -2.022 -7.267 6.522 1.00 95.69 101 VAL A N 1
ATOM 728 C CA . VAL A 1 101 ? -2.985 -7.889 7.431 1.00 95.69 101 VAL A CA 1
ATOM 729 C C . VAL A 1 101 ? -3.322 -6.883 8.517 1.00 95.69 101 VAL A C 1
ATOM 731 O O . VAL A 1 101 ? -2.414 -6.407 9.190 1.00 95.69 101 VAL A O 1
ATOM 734 N N . HIS A 1 102 ? -4.605 -6.590 8.700 1.00 95.00 102 HIS A N 1
ATOM 735 C CA . HIS A 1 102 ? -5.103 -5.884 9.874 1.00 95.00 102 HIS A CA 1
ATOM 736 C C . HIS A 1 102 ? -5.862 -6.877 10.750 1.00 95.00 102 HIS A C 1
ATOM 738 O O . HIS A 1 102 ? -6.785 -7.547 10.281 1.00 95.00 102 HIS A O 1
ATOM 744 N N . ASP A 1 103 ? -5.463 -6.973 12.013 1.00 95.06 103 ASP A N 1
ATOM 745 C CA . ASP A 1 103 ? -6.186 -7.691 13.053 1.00 95.06 103 ASP A CA 1
ATOM 746 C C . ASP A 1 103 ? -6.821 -6.674 14.005 1.00 95.06 103 ASP A C 1
ATOM 748 O O . ASP A 1 103 ? -6.155 -6.123 14.883 1.00 95.06 103 ASP A O 1
ATOM 752 N N . ALA A 1 104 ? -8.126 -6.442 13.847 1.00 94.25 104 ALA A N 1
ATOM 753 C CA . ALA A 1 104 ? -8.873 -5.503 14.677 1.00 94.25 104 ALA A CA 1
ATOM 754 C C . ALA A 1 104 ? -9.013 -5.975 16.137 1.00 94.25 104 ALA A C 1
ATOM 756 O O . ALA A 1 104 ? -9.234 -5.158 17.028 1.00 94.25 104 ALA A O 1
ATOM 757 N N . SER A 1 105 ? -8.870 -7.278 16.413 1.00 95.69 105 SER A N 1
ATOM 758 C CA . SER A 1 105 ? -8.941 -7.809 17.781 1.00 95.69 105 SER A CA 1
ATOM 759 C C . SER A 1 105 ? -7.664 -7.536 18.579 1.00 95.69 105 SER A C 1
ATOM 761 O O . SER A 1 105 ? -7.727 -7.318 19.789 1.00 95.69 105 SER A O 1
ATOM 763 N N . ALA A 1 106 ? -6.521 -7.504 17.888 1.00 94.50 106 ALA A N 1
ATOM 764 C CA . ALA A 1 106 ? -5.216 -7.156 18.442 1.00 94.50 106 ALA A CA 1
ATOM 765 C C . ALA A 1 106 ? -4.848 -5.675 18.239 1.00 94.50 106 ALA A C 1
ATOM 767 O O . ALA A 1 106 ? -3.867 -5.209 18.816 1.00 94.50 106 ALA A O 1
ATOM 768 N N . ASN A 1 107 ? -5.630 -4.945 17.435 1.00 90.62 107 ASN A N 1
ATOM 769 C CA . ASN A 1 107 ? -5.310 -3.604 16.948 1.00 90.62 107 ASN A CA 1
ATOM 770 C C . ASN A 1 107 ? -3.905 -3.548 16.317 1.00 90.62 107 ASN A C 1
ATOM 772 O O . ASN A 1 107 ? -3.094 -2.675 16.629 1.00 90.62 107 ASN A O 1
ATOM 776 N N . GLU A 1 108 ? -3.604 -4.529 15.464 1.00 92.12 108 GLU A N 1
ATOM 777 C CA . GLU A 1 108 ? -2.286 -4.707 14.857 1.00 92.12 108 GLU A CA 1
ATOM 778 C C . GLU A 1 108 ? -2.384 -4.714 13.332 1.00 92.12 108 GLU A C 1
ATOM 780 O O . GLU A 1 108 ? -3.183 -5.445 12.745 1.00 92.12 108 GLU A O 1
ATOM 785 N N . VAL A 1 109 ? -1.511 -3.947 12.681 1.00 93.25 109 VAL A N 1
ATOM 786 C CA . VAL A 1 109 ? -1.303 -4.006 11.234 1.00 93.25 109 VAL A CA 1
ATOM 787 C C . VAL A 1 109 ? 0.073 -4.608 10.964 1.00 93.25 109 VAL A C 1
ATOM 789 O O . VAL A 1 109 ? 1.082 -4.170 11.508 1.00 93.25 109 VAL A O 1
ATOM 792 N N . SER A 1 110 ? 0.113 -5.642 10.130 1.00 94.25 110 SER A N 1
ATOM 793 C CA . SER A 1 110 ? 1.322 -6.371 9.755 1.00 94.25 110 SER A CA 1
ATOM 794 C C . SER A 1 110 ? 1.561 -6.293 8.253 1.00 94.25 110 SER A C 1
ATOM 796 O O . SER A 1 110 ? 0.640 -6.512 7.461 1.00 94.25 110 SER A O 1
ATOM 798 N N . PHE A 1 111 ? 2.816 -6.069 7.867 1.00 95.94 111 PHE A N 1
ATOM 799 C CA . PHE A 1 111 ? 3.254 -6.087 6.477 1.00 95.94 111 PHE A CA 1
ATOM 800 C C . PHE A 1 111 ? 4.189 -7.269 6.208 1.00 95.94 111 PHE A C 1
ATOM 802 O O . PHE A 1 111 ? 5.088 -7.574 6.998 1.00 95.94 111 PHE A O 1
ATOM 809 N N . TYR A 1 112 ? 3.947 -7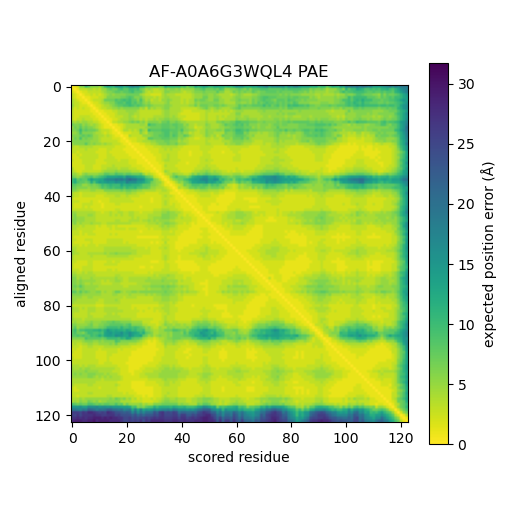.956 5.093 1.00 95.69 112 TYR A N 1
ATOM 810 C CA . TYR A 1 112 ? 4.716 -9.117 4.671 1.00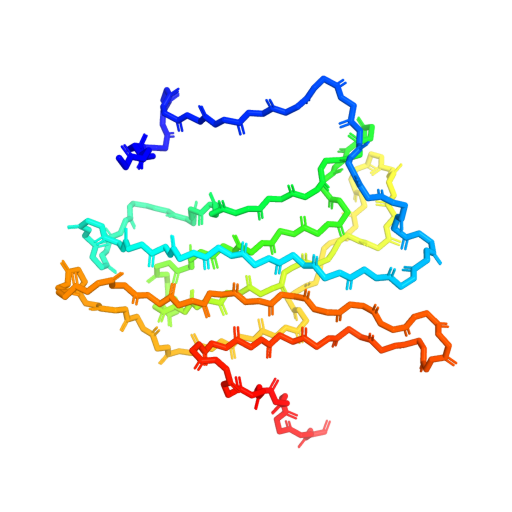 95.69 112 TYR A CA 1
ATOM 811 C C . TYR A 1 112 ? 5.210 -8.948 3.239 1.00 95.69 112 TYR A C 1
ATOM 813 O O . TYR A 1 112 ? 4.431 -8.597 2.346 1.00 95.69 112 TYR A O 1
ATOM 821 N N . LEU A 1 113 ? 6.467 -9.332 3.014 1.00 95.25 113 LEU A N 1
ATOM 822 C CA . LEU A 1 113 ? 7.054 -9.500 1.688 1.00 95.25 113 LEU A CA 1
ATOM 823 C C . LEU A 1 113 ? 7.401 -10.977 1.492 1.00 95.25 113 LEU A C 1
ATOM 825 O O . LEU A 1 113 ? 8.059 -11.594 2.326 1.00 95.25 113 LEU A O 1
ATOM 829 N N . ASP A 1 114 ? 6.854 -11.586 0.444 1.00 95.00 114 ASP A N 1
ATOM 830 C CA . ASP A 1 114 ? 6.984 -13.016 0.131 1.00 95.00 114 ASP A CA 1
ATOM 831 C C . ASP A 1 114 ? 6.590 -13.981 1.263 1.00 95.00 114 ASP A C 1
ATOM 833 O O . ASP A 1 114 ? 6.881 -15.175 1.224 1.00 95.00 114 ASP A O 1
ATOM 837 N N . GLY A 1 115 ? 5.778 -13.509 2.211 1.00 92.75 115 GLY A N 1
ATOM 838 C CA . GLY A 1 115 ? 5.320 -14.279 3.372 1.00 92.75 115 GLY A CA 1
ATOM 839 C C . GLY A 1 115 ? 6.215 -14.147 4.606 1.00 92.75 115 GLY A C 1
ATOM 840 O O . GLY A 1 115 ? 5.896 -14.733 5.636 1.00 92.75 115 GLY A O 1
ATOM 841 N N . VAL A 1 116 ? 7.288 -13.360 4.537 1.00 92.62 116 VAL A N 1
ATOM 842 C CA . VAL A 1 116 ? 8.086 -12.979 5.704 1.00 92.62 116 VAL A CA 1
ATOM 843 C C . VAL A 1 116 ? 7.467 -11.728 6.320 1.00 92.62 116 VAL A C 1
ATOM 845 O O . VAL A 1 116 ? 7.284 -10.733 5.624 1.00 92.62 116 VAL A O 1
ATOM 848 N N . LYS A 1 117 ? 7.111 -11.794 7.609 1.00 87.06 117 LYS A N 1
ATOM 849 C CA . LYS A 1 117 ? 6.660 -10.631 8.386 1.00 87.06 117 LYS A CA 1
ATOM 850 C C . LYS A 1 117 ? 7.873 -9.777 8.717 1.00 87.06 117 LYS A C 1
ATOM 852 O O . LYS A 1 117 ? 8.825 -10.297 9.298 1.00 87.06 117 LYS A O 1
ATOM 857 N N . PHE A 1 118 ? 7.812 -8.488 8.420 1.00 74.94 118 PHE A N 1
ATOM 858 C CA . PHE A 1 118 ? 8.846 -7.551 8.836 1.00 74.94 118 PHE A CA 1
ATOM 859 C C . PHE A 1 118 ? 8.279 -6.682 9.951 1.00 74.94 118 PHE A C 1
ATOM 861 O O . PHE A 1 118 ? 7.361 -5.894 9.751 1.00 74.94 118 PHE A O 1
ATOM 868 N N . THR A 1 119 ? 8.787 -6.889 11.158 1.00 67.25 119 THR A N 1
ATOM 869 C CA . THR A 1 119 ? 8.566 -5.987 12.287 1.00 67.25 119 THR A CA 1
ATOM 870 C C . THR A 1 119 ? 9.697 -4.973 12.273 1.00 67.25 119 THR A C 1
ATOM 872 O O . THR A 1 119 ? 10.858 -5.392 12.251 1.00 67.25 119 THR A O 1
ATOM 875 N N . GLU A 1 120 ? 9.392 -3.674 12.284 1.00 55.78 120 GLU A N 1
ATOM 876 C CA . GLU A 1 120 ? 10.423 -2.671 12.551 1.00 55.78 120 GLU A CA 1
ATOM 877 C C . GLU A 1 120 ? 11.151 -3.050 13.846 1.00 55.78 120 GLU A C 1
ATOM 879 O O . GLU A 1 120 ? 10.532 -3.375 14.865 1.00 55.78 120 GLU A O 1
ATOM 884 N N . GLY A 1 121 ? 12.482 -3.087 13.778 1.00 39.03 121 GLY A N 1
ATOM 885 C CA . GLY A 1 121 ? 13.310 -3.187 14.967 1.00 39.03 121 GLY A CA 1
ATOM 886 C C . GLY A 1 121 ? 12.982 -2.000 15.857 1.00 39.03 121 GLY A C 1
ATOM 887 O O . GLY A 1 121 ? 13.140 -0.859 15.437 1.00 39.03 121 GLY A O 1
ATOM 888 N N . GLY A 1 122 ? 12.487 -2.284 17.060 1.00 30.50 122 GLY A N 1
ATOM 889 C CA . GLY A 1 122 ? 12.202 -1.251 18.038 1.00 30.50 122 GLY A CA 1
ATOM 890 C C . GLY A 1 122 ? 13.423 -0.371 18.289 1.00 30.50 122 GLY A C 1
ATOM 891 O O . GLY A 1 122 ? 14.552 -0.859 18.398 1.00 30.50 122 GLY A O 1
ATOM 892 N N . THR A 1 123 ? 13.160 0.919 18.432 1.00 31.06 123 THR A N 1
ATOM 893 C CA . THR A 1 123 ? 14.005 1.851 19.178 1.00 31.06 123 THR A CA 1
ATOM 894 C C . THR A 1 123 ? 13.129 2.614 20.144 1.00 31.06 123 THR A C 1
ATOM 896 O O . THR A 1 123 ? 12.091 3.128 19.670 1.00 31.06 123 THR A O 1
#